Protein AF-A0A562DJB8-F1 (afdb_monomer_lite)

Radius of gyration: 18.97 Å; chains: 1; bounding box: 43×29×50 Å

Secondary structure (DSSP, 8-state):
---------HHHHHHHHHHHHHHHHHH--S-TTS--GGGSPPSSS---TTTTHHHHHHHHHHHHHHHHTHHHHHTT--HHHHHHHHHHHHHHHHHHHHHHHHHHHHH-

Organism: NCBI:txid935569

pLDDT: mean 84.83, std 12.09, range [33.09, 97.31]

Foldseek 3Di:
DDDPPQDDDPVLVVLLVVLVVLVCCLVCVPDPVDDDPLSDQDPPPDDGPSNCSVVSNVVSVVVCCVSPPVVCVVVPHDPVVSVVVVVVVVVVVVVVVVVVVVVVVVVD

InterPro domains:
  IPR012429 Heparan-alpha-glucosaminide N-acetyltransferase, catalytic domain [PF07786] (8-106)

Structure (mmCIF, N/CA/C/O backbone):
data_AF-A0A562DJB8-F1
#
_entry.id   AF-A0A562DJB8-F1
#
loop_
_atom_site.group_PDB
_atom_site.id
_atom_site.type_symbol
_atom_site.label_atom_id
_atom_site.label_alt_id
_atom_site.label_comp_id
_atom_site.label_asym_id
_atom_site.label_entity_id
_atom_site.label_seq_id
_atom_site.pdbx_PDB_ins_code
_atom_site.Cartn_x
_atom_site.Cartn_y
_atom_site.Cartn_z
_atom_site.occupancy
_atom_site.B_iso_or_equiv
_atom_site.auth_seq_id
_atom_site.auth_comp_id
_atom_site.auth_asym_id
_atom_site.auth_atom_id
_atom_site.pdbx_PDB_model_num
ATOM 1 N N . MET A 1 1 ? -19.046 18.947 24.603 1.00 36.34 1 MET A N 1
ATOM 2 C CA . MET A 1 1 ? -18.209 17.733 24.717 1.00 36.34 1 MET A CA 1
ATOM 3 C C . MET A 1 1 ? -17.640 17.446 23.338 1.00 36.34 1 MET A C 1
ATOM 5 O O . MET A 1 1 ? -18.402 17.118 22.441 1.00 36.34 1 MET A O 1
ATOM 9 N N . ALA A 1 2 ? -16.353 17.723 23.120 1.00 33.09 2 ALA A N 1
ATOM 10 C CA . ALA A 1 2 ? -15.732 17.562 21.810 1.00 33.09 2 ALA A CA 1
ATOM 11 C C . ALA A 1 2 ? -15.599 16.068 21.488 1.00 33.09 2 ALA A C 1
ATOM 13 O O . ALA A 1 2 ? -14.919 15.337 22.204 1.00 33.09 2 ALA A O 1
ATOM 14 N N . HIS A 1 3 ? -16.251 15.610 20.420 1.00 36.19 3 HIS A N 1
ATOM 15 C CA . HIS A 1 3 ? -15.925 14.324 19.820 1.00 36.19 3 HIS A CA 1
ATOM 16 C C . HIS A 1 3 ? -14.498 14.431 19.278 1.00 36.19 3 HIS A C 1
ATOM 18 O O . HIS A 1 3 ? -14.279 15.078 18.255 1.00 36.19 3 HIS A O 1
ATOM 24 N N . ALA A 1 4 ? -13.526 13.833 19.968 1.00 44.53 4 ALA A N 1
ATOM 25 C CA . ALA A 1 4 ? -12.189 13.639 19.423 1.00 44.53 4 ALA A CA 1
ATOM 26 C C . ALA A 1 4 ? -12.308 12.681 18.225 1.00 44.53 4 ALA A C 1
ATOM 28 O O . ALA A 1 4 ? -12.255 11.460 18.360 1.00 44.53 4 ALA A O 1
ATOM 29 N N . GLY A 1 5 ? -12.601 13.238 17.050 1.00 56.72 5 GLY A N 1
ATOM 30 C CA . GLY A 1 5 ? -12.656 12.497 15.800 1.00 56.72 5 GLY A CA 1
ATOM 31 C C . GLY A 1 5 ? -11.281 11.914 15.499 1.00 56.72 5 GLY A C 1
ATOM 32 O O . GLY A 1 5 ? -10.266 12.561 15.741 1.00 56.72 5 GLY A O 1
ATOM 33 N N . VAL A 1 6 ? -11.245 10.688 14.975 1.00 63.12 6 VAL A N 1
ATOM 34 C CA . VAL A 1 6 ? -9.995 10.034 14.569 1.00 63.12 6 VAL A CA 1
ATOM 35 C C . VAL A 1 6 ? -9.220 10.962 13.634 1.00 63.12 6 VAL A C 1
ATOM 37 O O . VAL A 1 6 ? -9.671 11.244 12.521 1.00 63.12 6 VAL A O 1
ATOM 40 N N . GLN A 1 7 ? -8.071 11.452 14.098 1.00 78.31 7 GLN A N 1
ATOM 41 C CA . GLN A 1 7 ? -7.241 12.374 13.340 1.00 78.31 7 GLN A CA 1
ATOM 42 C C . GLN A 1 7 ? -6.627 11.627 12.157 1.00 78.31 7 GLN A C 1
ATOM 44 O O . GLN A 1 7 ? -5.906 10.646 12.322 1.00 78.31 7 GLN A O 1
ATOM 49 N N . ARG A 1 8 ? -6.953 12.063 10.939 1.00 81.94 8 ARG A N 1
ATOM 50 C CA . ARG A 1 8 ? -6.393 11.484 9.717 1.00 81.94 8 ARG A CA 1
ATOM 51 C C . ARG A 1 8 ? -4.972 12.009 9.520 1.00 81.94 8 ARG A C 1
ATOM 53 O O . ARG A 1 8 ? -4.775 13.221 9.479 1.00 81.94 8 ARG A O 1
ATOM 60 N N . LEU A 1 9 ? -4.001 11.111 9.367 1.00 89.56 9 LEU A N 1
ATOM 61 C CA . LEU A 1 9 ? -2.617 11.485 9.083 1.00 89.56 9 LEU A CA 1
ATOM 62 C C . LEU A 1 9 ? -2.400 11.586 7.571 1.00 89.56 9 LEU A C 1
ATOM 64 O O . LEU A 1 9 ? -2.280 10.576 6.880 1.00 89.56 9 LEU A O 1
ATOM 68 N N . ALA A 1 10 ? -2.308 12.816 7.064 1.00 89.88 10 ALA A N 1
ATOM 69 C CA . ALA A 1 10 ? -2.091 13.074 5.640 1.00 89.88 10 ALA A CA 1
ATOM 70 C C . ALA A 1 10 ? -0.759 12.499 5.121 1.00 89.88 10 ALA A C 1
ATOM 72 O O . ALA A 1 10 ? -0.699 12.042 3.984 1.00 89.88 10 ALA A O 1
ATOM 73 N N . SER A 1 11 ? 0.287 12.466 5.954 1.00 91.06 11 SER A N 1
ATOM 74 C CA . SER A 1 11 ? 1.586 11.871 5.608 1.00 91.06 11 SER A CA 1
ATOM 75 C C . SER A 1 11 ? 1.487 10.368 5.331 1.00 91.06 11 SER A C 1
ATOM 77 O O . SER A 1 11 ? 2.077 9.878 4.372 1.00 91.06 11 SER A O 1
ATOM 79 N N . VAL A 1 12 ? 0.697 9.644 6.131 1.00 91.44 12 VAL A N 1
ATOM 80 C CA . VAL A 1 12 ? 0.454 8.202 5.964 1.00 91.44 12 VAL A CA 1
ATOM 81 C C . VAL A 1 12 ? -0.334 7.937 4.686 1.00 91.44 12 VAL A C 1
ATOM 83 O O . VAL A 1 12 ? 0.015 7.046 3.913 1.00 91.44 12 VAL A O 1
ATOM 86 N N . ASP A 1 13 ? -1.370 8.739 4.431 1.00 91.19 13 ASP A N 1
ATOM 87 C CA . ASP A 1 13 ? -2.157 8.635 3.202 1.00 91.19 13 ASP A CA 1
ATOM 88 C C . ASP A 1 13 ? -1.302 8.918 1.952 1.00 91.19 13 ASP A C 1
ATOM 90 O O . ASP A 1 13 ? -1.399 8.179 0.971 1.00 91.19 13 ASP A O 1
ATOM 94 N N . ALA A 1 14 ? -0.434 9.937 2.002 1.00 93.00 14 ALA A N 1
ATOM 95 C CA . ALA A 1 14 ? 0.477 10.288 0.913 1.00 93.00 14 ALA A CA 1
ATOM 96 C C . ALA A 1 14 ? 1.510 9.183 0.644 1.00 93.00 14 ALA A C 1
ATOM 98 O O . ALA A 1 14 ? 1.688 8.782 -0.504 1.00 93.00 14 ALA A O 1
ATOM 99 N N . LEU A 1 15 ? 2.141 8.639 1.691 1.00 92.94 15 LEU A N 1
ATOM 100 C CA . LEU A 1 15 ? 3.125 7.562 1.554 1.00 92.94 15 LEU A CA 1
ATOM 101 C C . LEU A 1 15 ? 2.493 6.271 1.012 1.00 92.94 15 LEU A C 1
ATOM 103 O O . LEU A 1 15 ? 3.087 5.597 0.169 1.00 92.94 15 LEU A O 1
ATOM 107 N N . ARG A 1 16 ? 1.264 5.945 1.437 1.00 91.56 16 ARG A N 1
ATOM 108 C CA . ARG A 1 16 ? 0.493 4.821 0.884 1.00 91.56 16 ARG A CA 1
ATOM 109 C C . ARG A 1 16 ? 0.178 5.030 -0.600 1.00 91.56 16 ARG A C 1
ATOM 111 O O . ARG A 1 16 ? 0.286 4.098 -1.388 1.00 91.56 16 ARG A O 1
ATOM 118 N N . GLY A 1 17 ? -0.213 6.243 -0.989 1.00 93.00 17 GLY A N 1
ATOM 119 C CA . GLY A 1 17 ? -0.452 6.581 -2.395 1.00 93.00 17 GLY A CA 1
ATOM 120 C C . GLY A 1 17 ? 0.817 6.463 -3.240 1.00 93.00 17 GLY A C 1
ATOM 121 O O . GLY A 1 17 ? 0.792 5.849 -4.304 1.00 93.00 17 GLY A O 1
ATOM 122 N N . LEU A 1 18 ? 1.938 6.983 -2.732 1.00 94.44 18 LEU A N 1
ATOM 123 C CA . LEU A 1 18 ? 3.236 6.928 -3.401 1.00 94.44 18 LEU A CA 1
ATOM 124 C C . LEU A 1 18 ? 3.720 5.488 -3.607 1.00 94.44 18 LEU A C 1
ATOM 126 O O . LEU A 1 18 ? 4.186 5.156 -4.691 1.00 94.44 18 LEU A O 1
ATOM 130 N N . THR A 1 19 ? 3.578 4.624 -2.600 1.00 93.12 19 THR A N 1
ATOM 131 C CA . THR A 1 19 ? 3.966 3.205 -2.707 1.00 93.12 19 THR A CA 1
ATOM 132 C C . THR A 1 19 ? 3.133 2.457 -3.745 1.00 93.12 19 THR A C 1
ATOM 134 O O . THR A 1 19 ? 3.695 1.701 -4.532 1.00 93.12 19 THR A O 1
ATOM 137 N N . VAL A 1 20 ? 1.822 2.709 -3.825 1.00 92.50 20 VAL A N 1
ATOM 138 C CA . VAL A 1 20 ? 0.970 2.129 -4.880 1.00 92.50 20 VAL A CA 1
ATOM 139 C C . VAL A 1 20 ? 1.349 2.665 -6.264 1.00 92.50 20 VAL A C 1
ATOM 141 O O . VAL A 1 20 ? 1.441 1.888 -7.211 1.00 92.50 20 VAL A O 1
ATOM 144 N N . ALA A 1 21 ? 1.614 3.967 -6.392 1.00 93.25 21 ALA A N 1
ATOM 145 C CA . ALA A 1 21 ? 2.051 4.561 -7.655 1.00 93.25 21 ALA A CA 1
ATOM 146 C C . ALA A 1 21 ? 3.399 3.987 -8.123 1.00 93.25 21 ALA A C 1
ATOM 148 O O . ALA A 1 21 ? 3.540 3.629 -9.290 1.00 93.25 21 ALA A O 1
ATOM 149 N N . ALA A 1 22 ? 4.359 3.829 -7.206 1.00 91.75 22 ALA A N 1
ATOM 150 C CA . ALA A 1 22 ? 5.637 3.184 -7.487 1.00 91.75 22 ALA A CA 1
ATOM 151 C C . ALA A 1 22 ? 5.445 1.723 -7.915 1.00 91.75 22 ALA A C 1
ATOM 153 O O . ALA A 1 22 ? 6.059 1.290 -8.884 1.00 91.75 22 ALA A O 1
ATOM 154 N N . MET A 1 23 ? 4.547 0.983 -7.255 1.00 92.12 23 MET A N 1
ATOM 155 C CA . MET A 1 23 ? 4.241 -0.403 -7.613 1.00 92.12 23 MET A CA 1
ATOM 156 C C . MET A 1 23 ? 3.668 -0.518 -9.030 1.00 92.12 23 MET A C 1
ATOM 158 O O . MET A 1 23 ? 4.072 -1.404 -9.777 1.00 92.12 23 MET A O 1
ATOM 162 N N . LEU A 1 24 ? 2.775 0.390 -9.429 1.00 90.81 24 LEU A N 1
ATOM 163 C CA . LEU A 1 24 ? 2.257 0.435 -10.799 1.00 90.81 24 LEU A CA 1
ATOM 164 C C . LEU A 1 24 ? 3.358 0.772 -11.814 1.00 90.81 24 LEU A C 1
ATOM 166 O O . LEU A 1 24 ? 3.430 0.126 -12.856 1.00 90.81 24 LEU A O 1
ATOM 170 N N . LEU A 1 25 ? 4.227 1.735 -11.490 1.00 89.00 25 LEU A N 1
ATOM 171 C CA . LEU A 1 25 ? 5.323 2.165 -12.360 1.00 89.00 25 LEU A CA 1
ATOM 172 C C . LEU A 1 25 ? 6.310 1.027 -12.659 1.00 89.00 25 LEU A C 1
ATOM 174 O O . LEU A 1 25 ? 6.692 0.844 -13.809 1.00 89.00 25 LEU A O 1
ATOM 178 N N . VAL A 1 26 ? 6.707 0.254 -11.643 1.00 87.50 26 VAL A N 1
ATOM 179 C CA . VAL A 1 26 ? 7.686 -0.835 -11.819 1.00 87.50 26 VAL A CA 1
ATOM 180 C C . VAL A 1 26 ? 7.084 -2.086 -12.465 1.00 87.50 26 VAL A C 1
ATOM 182 O O . VAL A 1 26 ? 7.798 -2.828 -13.127 1.00 87.50 26 VAL A O 1
ATOM 185 N N . ASN A 1 27 ? 5.777 -2.332 -12.299 1.00 86.94 27 ASN A N 1
ATOM 186 C CA . ASN A 1 27 ? 5.111 -3.502 -12.887 1.00 86.94 27 ASN A CA 1
ATOM 187 C C . ASN A 1 27 ? 4.670 -3.288 -14.338 1.00 86.94 27 ASN A C 1
ATOM 189 O O . ASN A 1 27 ? 4.397 -4.261 -15.039 1.00 86.94 27 ASN A O 1
ATOM 193 N N . ASN A 1 28 ? 4.555 -2.038 -14.788 1.00 84.75 28 ASN A N 1
ATOM 194 C CA . ASN A 1 28 ? 4.111 -1.734 -16.140 1.00 84.75 28 ASN A CA 1
ATOM 195 C C . ASN A 1 28 ? 5.003 -0.672 -16.800 1.00 84.75 28 ASN A C 1
ATOM 197 O O . ASN A 1 28 ? 4.575 0.471 -16.974 1.00 84.75 28 ASN A O 1
ATOM 201 N N . PRO A 1 29 ? 6.240 -1.037 -17.188 1.00 79.00 29 PRO A N 1
ATOM 202 C CA . PRO A 1 29 ? 7.173 -0.113 -17.831 1.00 79.00 29 PRO A CA 1
ATOM 203 C C . PRO A 1 29 ? 6.768 0.272 -19.268 1.00 79.00 29 PRO A C 1
ATOM 205 O O . PRO A 1 29 ? 7.442 1.086 -19.896 1.00 79.00 29 PRO A O 1
ATOM 208 N N . GLY A 1 30 ? 5.677 -0.288 -19.806 1.00 79.19 30 GLY A N 1
ATOM 209 C CA . GLY A 1 30 ? 5.225 -0.080 -21.182 1.00 79.19 30 GLY A CA 1
ATOM 210 C C . GLY A 1 30 ? 6.016 -0.921 -22.184 1.00 79.19 30 GLY A C 1
ATOM 211 O O . GLY A 1 30 ? 5.464 -1.863 -22.748 1.00 79.19 30 GLY A O 1
ATOM 212 N N . ASP A 1 31 ? 7.303 -0.612 -22.367 1.00 78.38 31 ASP A N 1
ATOM 213 C CA . ASP A 1 31 ? 8.225 -1.370 -23.223 1.00 78.38 31 ASP A CA 1
ATOM 214 C C . ASP A 1 31 ? 9.339 -2.017 -22.390 1.00 78.38 31 ASP A C 1
ATOM 216 O O . ASP A 1 31 ? 10.200 -1.340 -21.825 1.00 78.38 31 ASP A O 1
ATOM 220 N N . TRP A 1 32 ? 9.345 -3.350 -22.352 1.00 76.06 32 TRP A N 1
ATOM 221 C CA . TRP A 1 32 ? 10.370 -4.138 -21.666 1.00 76.06 32 TRP A CA 1
ATOM 222 C C . TRP A 1 32 ? 11.748 -4.062 -22.348 1.00 76.06 32 TRP A C 1
ATOM 224 O O . TRP A 1 32 ? 12.745 -4.430 -21.731 1.00 76.06 32 TRP A O 1
ATOM 234 N N . GLY A 1 33 ? 11.827 -3.563 -23.588 1.00 73.44 33 GLY A N 1
ATOM 235 C CA . GLY A 1 33 ? 13.080 -3.317 -24.306 1.00 73.44 33 GLY A CA 1
ATOM 236 C C . GLY A 1 33 ? 13.794 -2.013 -23.924 1.00 73.44 33 GLY A C 1
ATOM 237 O O . GLY A 1 33 ? 14.996 -1.900 -24.154 1.00 73.44 33 GLY A O 1
ATOM 238 N N . HIS A 1 34 ? 13.093 -1.050 -23.308 1.00 75.56 34 HIS A N 1
ATOM 239 C CA . HIS A 1 34 ? 13.623 0.276 -22.951 1.00 75.56 34 HIS A CA 1
ATOM 240 C C . HIS A 1 34 ? 13.291 0.667 -21.503 1.00 75.56 34 HIS A C 1
ATOM 242 O O . HIS A 1 34 ? 12.792 1.759 -21.224 1.00 75.56 34 HIS A O 1
ATOM 248 N N . VAL A 1 35 ? 13.581 -0.223 -20.553 1.00 78.75 35 VAL A N 1
ATOM 249 C CA . VAL A 1 35 ? 13.372 0.054 -19.126 1.00 78.75 35 VAL A CA 1
ATOM 250 C C . VAL A 1 35 ? 14.566 0.822 -18.554 1.00 78.75 35 VAL A C 1
ATOM 252 O O . VAL A 1 35 ? 15.721 0.442 -18.748 1.00 78.75 35 VAL A O 1
ATOM 255 N N . TYR A 1 36 ? 14.306 1.900 -17.811 1.00 76.06 36 TYR A N 1
ATOM 256 C CA . TYR A 1 36 ? 15.359 2.605 -17.081 1.00 76.06 36 TYR A CA 1
ATOM 257 C C . TYR A 1 36 ? 16.006 1.677 -16.045 1.00 76.06 36 TYR A C 1
ATOM 259 O O . TYR A 1 36 ? 15.304 1.044 -15.263 1.00 76.06 36 TYR A O 1
ATOM 267 N N . ALA A 1 37 ? 17.340 1.660 -15.977 1.00 75.69 37 ALA A N 1
ATOM 268 C CA . ALA A 1 37 ? 18.091 0.790 -15.066 1.00 75.69 37 ALA A CA 1
ATOM 269 C C . ALA A 1 37 ? 17.615 0.804 -13.590 1.00 75.69 37 ALA A C 1
ATOM 271 O O . ALA A 1 37 ? 17.558 -0.265 -12.992 1.00 75.69 37 ALA A O 1
ATOM 272 N N . PRO A 1 38 ? 17.202 1.942 -12.98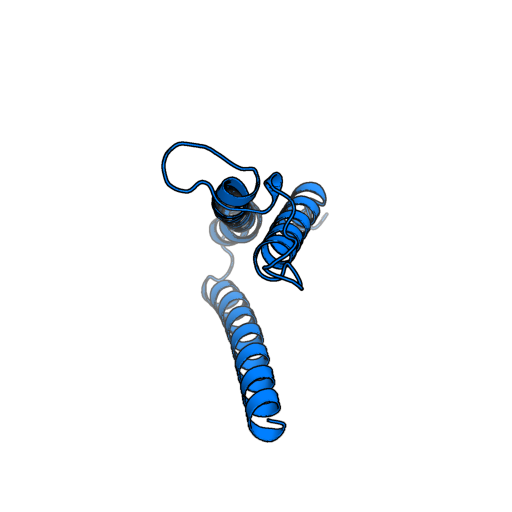3 1.00 76.94 38 PRO A N 1
ATOM 273 C CA . PRO A 1 38 ? 16.687 1.960 -11.608 1.00 76.94 38 PRO A CA 1
ATOM 274 C C . PRO A 1 38 ? 15.292 1.341 -11.426 1.00 76.94 38 PRO A C 1
ATOM 276 O O . PRO A 1 38 ? 14.866 1.178 -10.285 1.00 76.94 38 PRO A O 1
ATOM 279 N N . LEU A 1 39 ? 14.568 1.074 -12.521 1.00 78.62 39 LEU A N 1
ATOM 280 C CA . LEU A 1 39 ? 13.243 0.440 -12.550 1.00 78.62 39 LEU A CA 1
ATOM 281 C C . LEU A 1 39 ? 13.317 -1.079 -12.793 1.00 78.62 39 LEU A C 1
ATOM 283 O O . LEU A 1 39 ? 12.287 -1.749 -12.822 1.00 78.62 39 LEU A O 1
ATOM 287 N N . LEU A 1 40 ? 14.522 -1.620 -12.966 1.00 81.88 40 LEU A N 1
ATOM 288 C CA . LEU A 1 40 ? 14.764 -3.054 -13.054 1.00 81.88 40 LEU A CA 1
ATOM 289 C C . LEU A 1 40 ? 15.111 -3.603 -11.671 1.00 81.88 40 LEU A C 1
ATOM 291 O O . LEU A 1 40 ? 15.691 -2.896 -10.847 1.00 81.88 40 LEU A O 1
ATOM 295 N N . HIS A 1 41 ? 14.750 -4.861 -11.435 1.00 84.06 41 HIS A N 1
ATOM 296 C CA . HIS A 1 41 ? 15.121 -5.569 -10.212 1.00 84.06 41 HIS A CA 1
ATOM 297 C C . HIS A 1 41 ? 16.594 -5.976 -10.274 1.00 84.06 41 HIS A C 1
ATOM 299 O O . HIS A 1 41 ? 17.137 -6.200 -11.359 1.00 84.06 41 HIS A O 1
ATOM 305 N N . ALA A 1 42 ? 17.240 -6.092 -9.114 1.00 83.38 42 ALA A N 1
ATOM 306 C CA . ALA A 1 42 ? 18.569 -6.690 -9.054 1.00 83.38 42 ALA A CA 1
ATOM 307 C C . ALA A 1 42 ? 18.495 -8.189 -9.398 1.00 83.38 42 ALA A C 1
ATOM 309 O O . ALA A 1 42 ? 17.627 -8.895 -8.892 1.00 83.38 42 ALA A O 1
ATOM 310 N N . ASP A 1 43 ? 19.443 -8.697 -10.191 1.00 79.94 43 ASP A N 1
ATOM 311 C CA . ASP A 1 43 ? 19.458 -10.117 -10.582 1.00 79.94 43 ASP A CA 1
ATOM 312 C C . ASP A 1 43 ? 19.672 -11.066 -9.388 1.00 79.94 43 ASP A C 1
ATOM 314 O O . ASP A 1 43 ? 19.120 -12.164 -9.342 1.00 79.94 43 ASP A O 1
ATOM 318 N N . TRP A 1 44 ? 20.510 -10.662 -8.424 1.00 77.69 44 TRP A N 1
ATOM 319 C CA . TRP A 1 44 ? 20.811 -11.455 -7.222 1.00 77.69 44 TRP A CA 1
ATOM 320 C C . TRP A 1 44 ? 21.490 -10.627 -6.127 1.00 77.69 44 TRP A C 1
ATOM 322 O O . TRP A 1 44 ? 21.051 -10.593 -4.981 1.00 77.69 44 TRP A O 1
ATOM 332 N N . GLN A 1 45 ? 22.588 -9.956 -6.489 1.00 78.56 45 GLN A N 1
ATOM 333 C CA . GLN A 1 45 ? 23.415 -9.161 -5.581 1.00 78.56 45 GLN A CA 1
ATOM 334 C C . GLN A 1 45 ? 23.140 -7.687 -5.845 1.00 78.56 45 GLN A C 1
ATOM 336 O O . GLN A 1 45 ? 23.598 -7.133 -6.843 1.00 78.56 45 GLN A O 1
ATOM 341 N N . GLY A 1 46 ? 22.387 -7.043 -4.967 1.00 81.88 46 GLY A N 1
ATOM 342 C CA . GLY A 1 46 ? 22.092 -5.629 -5.118 1.00 81.88 46 GLY A CA 1
ATOM 343 C C . GLY A 1 46 ? 20.849 -5.221 -4.358 1.00 81.88 46 GLY A C 1
ATOM 344 O O . GLY A 1 46 ? 20.152 -6.041 -3.769 1.00 81.88 46 GLY A O 1
ATOM 345 N N . CYS A 1 47 ? 20.604 -3.922 -4.363 1.00 81.88 47 CYS A N 1
ATOM 346 C CA . CYS A 1 47 ? 19.364 -3.334 -3.900 1.00 81.88 47 CYS A CA 1
ATOM 347 C C . CYS A 1 47 ? 19.051 -2.196 -4.861 1.00 81.88 47 CYS A C 1
ATOM 349 O O . CYS A 1 47 ? 19.749 -1.179 -4.878 1.00 81.88 47 CYS A O 1
ATOM 351 N N . THR A 1 48 ? 18.053 -2.403 -5.710 1.00 86.00 48 THR A N 1
ATOM 352 C CA . THR A 1 48 ? 17.529 -1.352 -6.574 1.00 86.00 48 THR A CA 1
ATOM 353 C C . THR A 1 48 ? 16.367 -0.652 -5.872 1.00 86.00 48 THR A C 1
ATOM 355 O O . THR A 1 48 ? 15.732 -1.217 -4.976 1.00 86.00 48 THR A O 1
ATOM 358 N N . PRO A 1 49 ? 16.031 0.583 -6.271 1.00 83.69 49 PRO A N 1
ATOM 359 C CA . PRO A 1 49 ? 14.848 1.260 -5.752 1.00 83.69 49 PRO A CA 1
ATOM 360 C C . PRO A 1 49 ? 13.552 0.452 -5.927 1.00 83.69 49 PRO A C 1
ATOM 362 O O . PRO A 1 49 ? 12.637 0.604 -5.117 1.00 83.69 49 PRO A O 1
ATOM 365 N N . THR A 1 50 ? 13.468 -0.417 -6.942 1.00 86.56 50 THR A N 1
ATOM 366 C CA . THR A 1 50 ? 12.288 -1.268 -7.171 1.00 86.56 50 THR A CA 1
ATOM 367 C C . THR A 1 50 ? 12.104 -2.340 -6.109 1.00 86.56 50 THR A C 1
ATOM 369 O O . THR A 1 50 ? 10.982 -2.538 -5.638 1.00 86.56 50 THR A O 1
ATOM 372 N N . ASP A 1 51 ? 13.202 -2.929 -5.635 1.00 88.88 51 ASP A N 1
ATOM 373 C CA . ASP A 1 51 ? 13.192 -3.975 -4.610 1.00 88.88 51 ASP A CA 1
ATOM 374 C C . ASP A 1 51 ? 12.652 -3.451 -3.265 1.00 88.88 51 ASP A C 1
ATOM 376 O O . ASP A 1 51 ? 12.104 -4.202 -2.457 1.00 88.88 51 ASP A O 1
ATOM 380 N N . LEU A 1 52 ? 12.759 -2.137 -3.029 1.00 89.31 52 LEU A N 1
ATOM 381 C CA . LEU A 1 52 ? 12.288 -1.478 -1.809 1.00 89.31 52 LEU A CA 1
ATOM 382 C C . LEU A 1 52 ? 10.786 -1.168 -1.812 1.00 89.31 52 LEU A C 1
ATOM 384 O O . LEU A 1 52 ? 10.206 -0.975 -0.739 1.00 89.31 52 LEU A O 1
ATOM 388 N N . VAL A 1 53 ? 10.130 -1.142 -2.978 1.00 91.56 53 VAL A N 1
ATOM 389 C CA . VAL A 1 53 ? 8.703 -0.788 -3.092 1.00 91.56 53 VAL A CA 1
A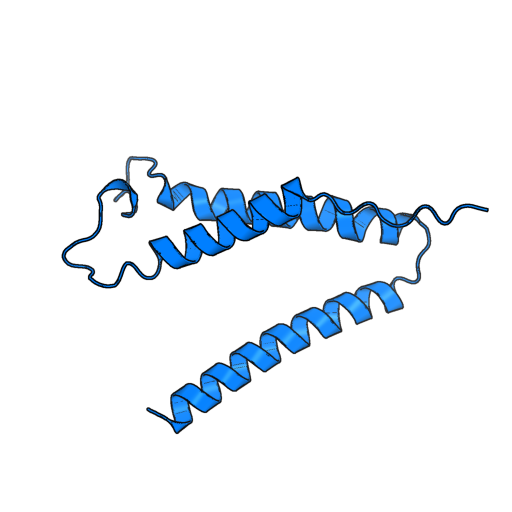TOM 390 C C . VAL A 1 53 ? 7.836 -1.721 -2.245 1.00 91.56 53 VAL A C 1
ATOM 392 O O . VAL A 1 53 ? 6.965 -1.258 -1.505 1.00 91.56 53 VAL A O 1
ATOM 395 N N . PHE A 1 54 ? 8.102 -3.027 -2.301 1.00 89.50 54 PHE A N 1
ATOM 396 C CA . PHE A 1 54 ? 7.345 -4.024 -1.547 1.00 89.50 54 PHE A CA 1
ATOM 397 C C . PHE A 1 54 ? 7.555 -3.927 -0.018 1.00 89.50 54 PHE A C 1
ATOM 399 O O . PHE A 1 54 ? 6.558 -3.838 0.707 1.00 89.50 54 PHE A O 1
ATOM 406 N N . PRO A 1 55 ? 8.794 -3.856 0.512 1.00 91.94 55 PRO A N 1
ATOM 407 C CA . PRO A 1 55 ? 9.037 -3.567 1.927 1.00 91.94 55 PRO A CA 1
ATOM 408 C C . PRO A 1 55 ? 8.353 -2.289 2.428 1.00 91.94 55 PRO A C 1
ATOM 410 O O . PRO A 1 55 ? 7.711 -2.308 3.482 1.00 91.94 55 PRO A O 1
ATOM 413 N N . PHE A 1 56 ? 8.427 -1.187 1.669 1.00 92.25 56 PHE A N 1
ATOM 414 C CA . PHE A 1 56 ? 7.746 0.058 2.034 1.00 92.25 56 PHE A CA 1
ATOM 415 C C . PHE A 1 56 ? 6.225 -0.104 2.056 1.00 92.25 56 PHE A C 1
ATOM 417 O O . PHE A 1 56 ? 5.569 0.421 2.959 1.00 92.25 56 PHE A O 1
ATOM 424 N N . PHE A 1 57 ? 5.663 -0.856 1.107 1.00 92.56 57 PHE A N 1
ATOM 425 C CA . PHE A 1 57 ? 4.240 -1.174 1.079 1.00 92.56 57 PHE A CA 1
ATOM 426 C C . PHE A 1 57 ? 3.797 -1.947 2.334 1.00 92.56 57 PHE A C 1
ATOM 428 O O . PHE A 1 57 ? 2.830 -1.554 2.990 1.00 92.56 57 PHE A O 1
ATOM 435 N N . LEU A 1 58 ? 4.520 -3.001 2.728 1.00 93.38 58 LEU A N 1
ATOM 436 C CA . LEU A 1 58 ? 4.198 -3.757 3.946 1.00 93.38 58 LEU A CA 1
ATOM 437 C C . LEU A 1 58 ? 4.290 -2.885 5.204 1.00 93.38 58 LEU A C 1
ATOM 439 O O . LEU A 1 58 ? 3.393 -2.927 6.052 1.00 93.38 58 LEU A O 1
ATOM 443 N N . ALA A 1 59 ? 5.331 -2.055 5.302 1.00 93.94 59 ALA A N 1
ATOM 444 C CA . ALA A 1 59 ? 5.510 -1.144 6.425 1.00 93.94 59 ALA A CA 1
ATOM 445 C C . ALA A 1 59 ? 4.345 -0.147 6.537 1.00 93.94 59 ALA A C 1
ATOM 447 O O . ALA A 1 59 ? 3.753 -0.004 7.610 1.00 93.94 59 ALA A O 1
ATOM 448 N N . ILE A 1 60 ? 3.959 0.511 5.436 1.00 93.94 60 ILE A N 1
ATOM 449 C CA . ILE A 1 60 ? 2.891 1.517 5.477 1.00 93.94 60 ILE A CA 1
ATOM 450 C C . ILE A 1 60 ? 1.512 0.897 5.717 1.00 93.94 60 ILE A C 1
ATOM 452 O O . ILE A 1 60 ? 0.688 1.501 6.407 1.00 93.94 60 ILE A O 1
ATOM 456 N N . VAL A 1 61 ? 1.254 -0.316 5.216 1.00 91.38 61 VAL A N 1
ATOM 457 C CA . VAL A 1 61 ? 0.028 -1.071 5.520 1.00 91.38 61 VAL A CA 1
ATOM 458 C C . VAL A 1 61 ? -0.033 -1.419 7.008 1.00 91.38 61 VAL A C 1
ATOM 460 O O . VAL A 1 61 ? -1.056 -1.158 7.643 1.00 91.38 61 VAL A O 1
ATOM 463 N N . GLY A 1 62 ? 1.061 -1.922 7.586 1.00 92.44 62 GLY A N 1
ATOM 464 C CA . GLY A 1 62 ? 1.148 -2.217 9.019 1.00 92.44 62 GLY A CA 1
ATOM 465 C C . GLY A 1 62 ? 0.884 -0.984 9.886 1.00 92.44 62 GLY A C 1
ATOM 466 O O . GLY A 1 62 ? 0.010 -1.010 10.754 1.00 92.44 62 GLY A O 1
ATOM 467 N N . VAL A 1 63 ? 1.554 0.134 9.587 1.00 92.19 63 VAL A N 1
ATOM 468 C CA . VAL A 1 63 ? 1.345 1.420 10.278 1.00 92.19 63 VAL A CA 1
ATOM 469 C C . VAL A 1 63 ? -0.094 1.920 10.108 1.00 92.19 63 VAL A C 1
ATOM 471 O O . VAL A 1 63 ? -0.708 2.384 11.066 1.00 92.19 63 VAL A O 1
ATOM 474 N N . SER A 1 64 ? -0.678 1.777 8.916 1.00 89.31 64 SER A N 1
ATOM 475 C CA . SER A 1 64 ? -2.064 2.184 8.643 1.00 89.31 64 SER A CA 1
ATOM 476 C C . SER A 1 64 ? -3.078 1.401 9.483 1.00 89.31 64 SER A C 1
ATOM 478 O O . SER A 1 64 ? -4.051 1.978 9.974 1.00 89.31 64 SER A O 1
ATOM 480 N N . ILE A 1 65 ? -2.860 0.095 9.667 1.00 88.81 65 ILE A N 1
ATOM 481 C CA . ILE A 1 65 ? -3.706 -0.752 10.517 1.00 88.81 65 ILE A CA 1
ATOM 482 C C . ILE A 1 65 ? -3.519 -0.370 11.987 1.00 88.81 65 ILE A C 1
ATOM 484 O O . ILE A 1 65 ? -4.513 -0.152 12.685 1.00 88.81 65 ILE A O 1
ATOM 488 N N . ALA A 1 66 ? -2.271 -0.223 12.440 1.00 89.56 66 ALA A N 1
ATOM 489 C CA . ALA A 1 66 ? -1.955 0.156 13.813 1.00 89.56 66 ALA A CA 1
ATOM 490 C C . ALA A 1 66 ? -2.591 1.500 14.199 1.00 89.56 66 ALA A C 1
ATOM 492 O O . ALA A 1 66 ? -3.202 1.606 15.251 1.00 89.56 66 ALA A O 1
ATOM 493 N N . LEU A 1 67 ? -2.538 2.510 13.328 1.00 87.31 67 LEU A N 1
ATOM 494 C CA . LEU A 1 67 ? -3.111 3.830 13.614 1.00 87.31 67 LEU A CA 1
ATOM 495 C C . LEU A 1 67 ? -4.633 3.897 13.393 1.00 87.31 67 LEU A C 1
ATOM 497 O O . LEU A 1 67 ? -5.324 4.678 14.043 1.00 87.31 67 LEU A O 1
ATOM 501 N N . GLY A 1 68 ? -5.177 3.111 12.459 1.00 82.50 68 GLY A N 1
ATOM 502 C CA . GLY A 1 68 ? -6.581 3.210 12.049 1.00 82.50 68 GLY A CA 1
ATOM 503 C C . GLY A 1 68 ? -7.545 2.259 12.764 1.00 82.50 68 GLY A C 1
ATOM 504 O O . GLY A 1 68 ? -8.726 2.600 12.921 1.00 82.50 68 GLY A O 1
ATOM 505 N N . VAL A 1 69 ? -7.062 1.073 13.149 1.00 81.75 69 VAL A N 1
ATOM 506 C CA . VAL A 1 69 ? -7.870 -0.059 13.636 1.00 81.75 69 VAL A CA 1
ATOM 507 C C . VAL A 1 69 ? -7.642 -0.318 15.124 1.00 81.75 69 VAL A C 1
ATOM 509 O O . VAL A 1 69 ? -8.623 -0.478 15.846 1.00 81.75 69 VAL A O 1
ATOM 512 N N . VAL A 1 70 ? -6.390 -0.309 15.598 1.00 83.12 70 VAL A N 1
ATOM 513 C CA . VAL A 1 70 ? -6.061 -0.658 16.996 1.00 83.12 70 VAL A CA 1
ATOM 514 C C . VAL A 1 70 ? -6.728 0.285 18.011 1.00 83.12 70 VAL A C 1
ATOM 516 O O . VAL A 1 70 ? -7.461 -0.224 18.856 1.00 83.12 70 VAL A O 1
ATOM 519 N N . PRO A 1 71 ? -6.662 1.629 17.879 1.00 83.06 71 PRO A N 1
ATOM 520 C CA . PRO A 1 71 ? -7.313 2.531 18.833 1.00 83.06 71 PRO A CA 1
ATOM 521 C C . PRO A 1 71 ? -8.833 2.352 18.893 1.00 83.06 71 PRO A C 1
ATOM 523 O O . PRO A 1 71 ? -9.449 2.528 19.938 1.00 83.06 71 PRO A O 1
ATOM 526 N N . ARG A 1 72 ? -9.463 1.986 17.767 1.00 78.44 72 ARG A N 1
ATOM 527 C CA . ARG A 1 72 ? -10.911 1.728 17.700 1.00 78.44 72 ARG A CA 1
ATOM 528 C C . ARG A 1 72 ? -11.299 0.414 18.370 1.00 78.44 72 ARG A C 1
ATOM 530 O O . ARG A 1 72 ? -12.398 0.323 18.908 1.00 78.44 72 ARG A O 1
ATOM 537 N N . ALA A 1 73 ? -10.428 -0.589 18.291 1.00 79.75 73 ALA A N 1
ATOM 538 C CA . ALA A 1 73 ? -10.623 -1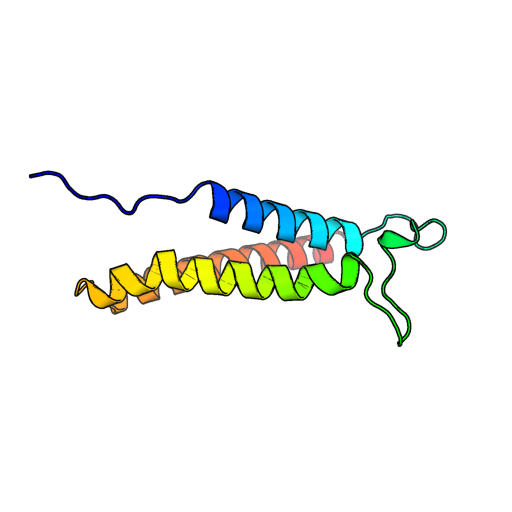.866 18.959 1.00 79.75 73 ALA A CA 1
ATOM 539 C C . ALA A 1 73 ? -10.429 -1.737 20.480 1.00 79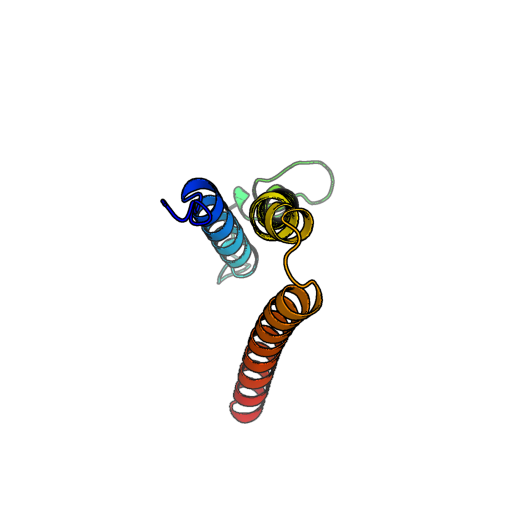.75 73 ALA A C 1
ATOM 541 O O . ALA A 1 73 ? -11.210 -2.304 21.236 1.00 79.75 73 ALA A O 1
ATOM 542 N N . GLU A 1 74 ? -9.441 -0.954 20.924 1.00 81.50 74 GLU A N 1
ATOM 543 C CA . GLU A 1 74 ? -9.150 -0.735 22.349 1.00 81.50 74 GLU A CA 1
ATOM 544 C C . GLU A 1 74 ? -10.137 0.220 23.035 1.00 81.50 74 GLU A C 1
ATOM 546 O O . GLU A 1 74 ? -10.420 0.059 24.218 1.00 81.50 74 GLU A O 1
ATOM 551 N N . ALA A 1 75 ? -10.740 1.163 22.303 1.00 80.75 75 ALA A N 1
ATOM 552 C CA . ALA A 1 75 ? -11.742 2.096 22.832 1.00 80.75 75 ALA A CA 1
ATOM 553 C C . ALA A 1 75 ? -13.107 1.452 23.183 1.00 80.75 75 ALA A C 1
ATOM 555 O O . ALA A 1 75 ? -14.093 2.165 23.364 1.00 80.75 75 ALA A O 1
ATOM 556 N N . GLY A 1 76 ? -13.198 0.118 23.246 1.00 72.81 76 GLY A N 1
ATOM 557 C CA . GLY A 1 76 ? -14.435 -0.605 23.565 1.00 72.81 76 GLY A CA 1
ATOM 558 C C . GLY A 1 76 ? -15.486 -0.573 22.451 1.00 72.81 76 GLY A C 1
ATOM 559 O O . GLY A 1 76 ? -16.663 -0.826 22.705 1.00 72.81 76 GLY A O 1
ATOM 560 N N . GLY A 1 77 ? -15.088 -0.243 21.218 1.00 69.19 77 GLY A N 1
ATOM 561 C CA . GLY A 1 77 ? -15.981 -0.270 20.064 1.00 69.19 77 GLY A CA 1
ATOM 562 C C . GLY A 1 77 ? -16.459 -1.689 19.753 1.00 69.19 77 GLY A C 1
ATOM 563 O O . GLY A 1 77 ? -15.701 -2.650 19.882 1.00 69.19 77 GLY A O 1
ATOM 564 N N . ASP A 1 78 ? -17.709 -1.826 19.304 1.00 83.81 78 ASP A N 1
ATOM 565 C CA . ASP A 1 78 ? -18.262 -3.123 18.914 1.00 83.81 78 ASP A CA 1
ATOM 566 C C . ASP A 1 78 ? -17.402 -3.766 17.808 1.00 83.81 78 ASP A C 1
ATOM 568 O O . ASP A 1 78 ? -17.347 -3.309 16.656 1.00 83.81 78 ASP A O 1
ATOM 572 N N . ARG A 1 79 ? -16.716 -4.855 18.171 1.00 82.06 79 ARG A N 1
ATOM 573 C CA . ARG A 1 79 ? -15.826 -5.608 17.284 1.00 82.06 79 ARG A CA 1
ATOM 574 C C . ARG A 1 79 ? -16.567 -6.116 16.049 1.00 82.06 79 ARG A C 1
ATOM 576 O O . ARG A 1 79 ? -15.962 -6.184 14.978 1.00 82.06 79 ARG A O 1
ATOM 583 N N . ALA A 1 80 ? -17.860 -6.429 16.163 1.00 85.81 80 ALA A N 1
ATOM 584 C CA . ALA A 1 80 ? -18.674 -6.862 15.034 1.00 85.81 80 ALA A CA 1
ATOM 585 C C . ALA A 1 80 ? -18.863 -5.733 14.011 1.00 85.81 80 ALA A C 1
ATOM 587 O O . ALA A 1 80 ? -18.743 -5.964 12.806 1.00 85.81 80 ALA A O 1
ATOM 588 N N . VAL A 1 81 ? -19.072 -4.496 14.472 1.00 87.12 81 VAL A N 1
ATOM 589 C CA . VAL A 1 81 ? -19.192 -3.316 13.599 1.00 87.12 81 VAL A CA 1
ATOM 590 C C . VAL A 1 81 ? -17.874 -3.039 12.874 1.00 87.12 81 VAL A C 1
ATOM 592 O O . VAL A 1 81 ? -17.876 -2.803 11.663 1.00 87.12 81 VAL A O 1
ATOM 595 N N . LEU A 1 82 ? -16.743 -3.129 13.579 1.00 86.06 82 LEU A N 1
ATOM 596 C CA . LEU A 1 82 ? -15.416 -2.964 12.980 1.00 86.06 82 LEU A CA 1
ATOM 597 C C . LEU A 1 82 ? -15.123 -4.050 11.931 1.00 86.06 82 LEU A C 1
ATOM 599 O O . LEU A 1 82 ? -14.719 -3.731 10.812 1.00 86.06 82 LEU A O 1
ATOM 603 N N . MET A 1 83 ? -15.377 -5.321 12.256 1.00 88.25 83 MET A N 1
ATOM 604 C CA . MET A 1 83 ? -15.198 -6.442 11.326 1.00 88.25 83 MET A CA 1
ATOM 605 C C . MET A 1 83 ? -16.112 -6.332 10.110 1.00 88.25 83 MET A C 1
ATOM 607 O O . MET A 1 83 ? -15.655 -6.533 8.987 1.00 88.25 83 MET A O 1
ATOM 611 N N . ARG A 1 84 ? -17.373 -5.927 10.297 1.00 92.19 84 ARG A N 1
ATOM 612 C CA . ARG A 1 84 ? -18.295 -5.666 9.188 1.00 92.19 84 ARG A CA 1
ATOM 613 C C . ARG A 1 84 ? -17.765 -4.563 8.275 1.00 92.19 84 ARG A C 1
ATOM 615 O O . ARG A 1 84 ? -17.815 -4.714 7.058 1.00 92.19 84 ARG A O 1
ATOM 622 N N . ALA A 1 85 ? -17.229 -3.477 8.830 1.00 88.88 85 ALA A N 1
ATOM 623 C CA . ALA A 1 85 ? -16.653 -2.397 8.034 1.00 88.88 85 ALA A CA 1
ATOM 624 C C . ALA A 1 85 ? -15.442 -2.865 7.204 1.00 88.88 85 ALA A C 1
ATOM 626 O O . ALA A 1 85 ? -15.331 -2.510 6.028 1.00 88.88 85 ALA A O 1
ATOM 627 N N . VAL A 1 86 ? -14.562 -3.685 7.789 1.00 90.44 86 VAL A N 1
ATOM 628 C CA . VAL A 1 86 ? -13.417 -4.28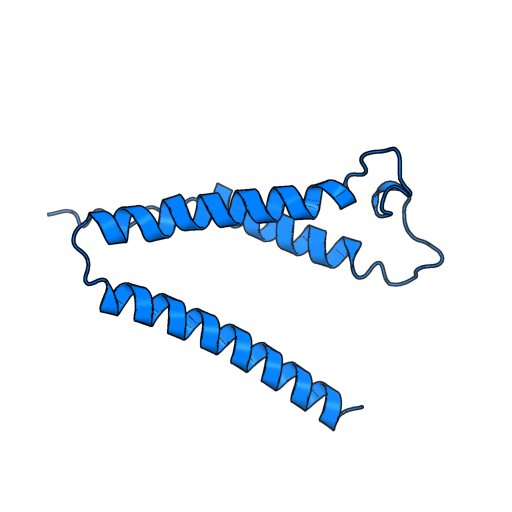8 7.084 1.00 90.44 86 VAL A CA 1
ATOM 629 C C . VAL A 1 86 ? -13.892 -5.255 5.995 1.00 90.44 86 VAL A C 1
ATOM 631 O O . VAL A 1 86 ? -13.457 -5.137 4.851 1.00 90.44 86 VAL A O 1
ATOM 634 N N . ALA A 1 87 ? -14.835 -6.145 6.310 1.00 94.62 87 ALA A N 1
ATOM 635 C CA . ALA A 1 87 ? -15.381 -7.122 5.370 1.00 94.62 87 ALA A CA 1
ATOM 636 C C . ALA A 1 87 ? -16.070 -6.454 4.172 1.00 94.62 87 ALA A C 1
ATOM 638 O O . ALA A 1 87 ? -15.822 -6.829 3.031 1.00 94.62 87 ALA A O 1
ATOM 639 N N . VAL A 1 88 ? -16.875 -5.410 4.403 1.00 95.69 88 VAL A N 1
ATOM 640 C CA . VAL A 1 88 ? -17.522 -4.646 3.323 1.00 95.69 88 VAL A CA 1
ATOM 641 C C . VAL A 1 88 ? -16.485 -3.981 2.416 1.00 95.69 88 VAL A C 1
ATOM 643 O O . VAL A 1 88 ? -16.668 -3.953 1.201 1.00 95.69 88 VAL A O 1
ATOM 646 N N . ARG A 1 89 ? -15.383 -3.457 2.970 1.00 92.62 89 ARG A N 1
ATOM 647 C CA . ARG A 1 89 ? -14.291 -2.891 2.159 1.00 92.62 89 ARG A CA 1
ATOM 648 C C . ARG A 1 89 ? -13.598 -3.961 1.321 1.00 92.62 89 ARG A C 1
ATOM 650 O O . ARG A 1 89 ? -13.431 -3.753 0.123 1.00 92.62 89 ARG A O 1
ATOM 657 N N . ALA A 1 90 ? -13.249 -5.094 1.925 1.00 94.12 90 ALA A N 1
ATOM 658 C CA . ALA A 1 90 ? -12.623 -6.209 1.221 1.00 94.12 90 ALA A CA 1
ATOM 659 C C . ALA A 1 90 ? -13.519 -6.726 0.086 1.00 94.12 90 ALA A C 1
ATOM 661 O O . ALA A 1 90 ? -13.070 -6.851 -1.049 1.00 94.12 90 ALA A O 1
ATOM 662 N N . LEU A 1 91 ? -14.809 -6.931 0.362 1.00 97.25 91 LEU A N 1
ATOM 663 C CA . LEU A 1 91 ? -15.767 -7.443 -0.613 1.00 97.25 91 LEU A CA 1
ATOM 664 C C . LEU A 1 91 ? -16.007 -6.465 -1.770 1.00 97.25 91 LEU A C 1
ATOM 666 O O . LEU A 1 91 ? -16.145 -6.897 -2.908 1.00 97.25 91 LEU A O 1
ATOM 670 N N . ARG A 1 92 ? -15.986 -5.149 -1.515 1.00 96.50 92 ARG A N 1
ATOM 671 C CA . ARG A 1 92 ? -16.027 -4.133 -2.582 1.00 96.50 92 ARG A CA 1
ATOM 672 C C . ARG A 1 92 ? -14.793 -4.188 -3.480 1.00 96.50 92 ARG A C 1
ATOM 674 O O . ARG A 1 92 ? -14.949 -4.113 -4.692 1.00 96.50 92 ARG A O 1
ATOM 681 N N . ILE A 1 93 ? -13.594 -4.325 -2.907 1.00 93.81 93 ILE A N 1
ATOM 682 C CA . ILE A 1 93 ? -12.344 -4.428 -3.680 1.00 93.81 93 ILE A CA 1
ATOM 683 C C . ILE A 1 93 ? -12.342 -5.711 -4.519 1.00 93.81 93 ILE A C 1
ATOM 685 O O . ILE A 1 93 ? -12.059 -5.656 -5.712 1.00 93.81 93 ILE A O 1
ATOM 689 N N . LEU A 1 94 ? -12.724 -6.845 -3.924 1.00 95.62 94 LEU A N 1
ATOM 690 C CA . LEU A 1 94 ? -12.849 -8.118 -4.637 1.00 95.62 94 LEU A CA 1
ATOM 691 C C . LEU A 1 94 ? -13.905 -8.047 -5.744 1.00 95.62 94 LEU A C 1
ATOM 693 O O . LEU A 1 94 ? -13.642 -8.474 -6.861 1.00 95.62 94 LEU A O 1
ATOM 697 N N . GLY A 1 95 ? -15.074 -7.470 -5.458 1.00 97.31 95 GLY A N 1
ATOM 698 C CA . GLY A 1 95 ? -16.145 -7.291 -6.435 1.00 97.31 95 GLY A CA 1
ATOM 699 C C . GLY A 1 95 ? -15.731 -6.401 -7.607 1.00 97.31 95 GLY A C 1
ATOM 700 O O . GLY A 1 95 ? -16.003 -6.748 -8.751 1.00 97.31 95 GLY A O 1
ATOM 701 N N . LEU A 1 96 ? -15.020 -5.299 -7.343 1.00 96.62 96 LEU A N 1
ATOM 702 C CA . LEU A 1 96 ? -14.436 -4.447 -8.385 1.00 96.62 96 LEU A CA 1
ATOM 703 C C . LEU A 1 96 ? -13.408 -5.210 -9.230 1.00 96.62 96 LEU A C 1
ATOM 705 O O . LEU A 1 96 ? -13.451 -5.120 -10.452 1.00 96.62 96 LEU A O 1
ATOM 709 N N . GLY A 1 97 ? -12.522 -5.985 -8.598 1.00 93.31 97 GLY A N 1
ATOM 710 C CA . GLY A 1 97 ? -11.538 -6.810 -9.304 1.00 93.31 97 GLY A CA 1
ATOM 711 C C . GLY A 1 97 ? -12.185 -7.877 -10.191 1.00 93.31 97 GLY A C 1
ATOM 712 O O . GLY A 1 97 ? -11.826 -8.007 -11.358 1.00 93.31 97 GLY A O 1
ATOM 713 N N . LEU A 1 98 ? -13.185 -8.592 -9.671 1.00 95.88 98 LEU A N 1
ATOM 714 C CA . LEU A 1 98 ? -13.956 -9.587 -10.422 1.00 95.88 98 LEU A CA 1
ATOM 715 C C . LEU A 1 98 ? -14.721 -8.953 -11.585 1.00 95.88 98 LEU A C 1
ATOM 717 O O . LEU A 1 98 ? -14.726 -9.502 -12.680 1.00 95.88 98 LEU A O 1
ATOM 721 N N . LEU A 1 99 ? -15.335 -7.789 -11.372 1.00 96.06 99 LEU A N 1
ATOM 722 C CA . LEU A 1 99 ? -16.048 -7.066 -12.421 1.00 96.06 99 LEU A CA 1
ATOM 723 C C . LEU A 1 99 ? -15.099 -6.622 -13.538 1.00 96.06 99 LEU A C 1
ATOM 725 O O . LEU A 1 99 ? -15.409 -6.831 -14.706 1.00 96.06 99 LEU A O 1
ATOM 729 N N . LEU A 1 100 ? -13.931 -6.068 -13.196 1.00 93.69 100 LEU A N 1
ATOM 730 C CA . LEU A 1 100 ? -12.902 -5.719 -14.180 1.00 93.69 100 LEU A CA 1
ATOM 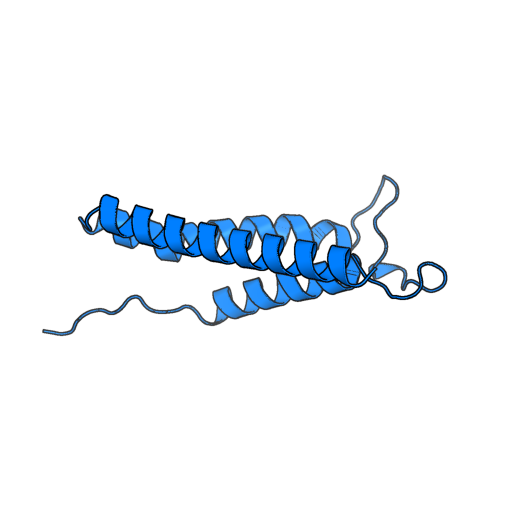731 C C . LEU A 1 100 ? -12.417 -6.953 -14.951 1.00 93.69 100 LEU A C 1
ATOM 733 O O . LEU A 1 100 ? -12.248 -6.880 -16.164 1.00 93.69 100 LEU A O 1
ATOM 737 N N . HIS A 1 101 ? -12.243 -8.089 -14.273 1.00 93.00 101 HIS A N 1
ATOM 738 C CA . HIS A 1 101 ? -11.841 -9.344 -14.906 1.00 93.00 101 HIS A CA 1
ATOM 739 C C . HIS A 1 101 ? -12.907 -9.887 -15.871 1.00 93.00 101 HIS A C 1
ATOM 741 O O . HIS A 1 101 ? -12.579 -10.274 -16.989 1.00 93.00 101 HIS A O 1
ATOM 747 N N . LEU A 1 102 ? -14.185 -9.868 -15.477 1.00 94.69 102 LEU A N 1
ATOM 748 C CA . LEU A 1 102 ? -15.299 -10.288 -16.333 1.00 94.69 102 LEU A CA 1
ATOM 749 C C . LEU A 1 102 ? -15.466 -9.374 -17.548 1.00 94.69 102 LEU A C 1
ATOM 751 O O . LEU A 1 102 ? -15.703 -9.864 -18.645 1.00 94.69 102 LEU A O 1
ATOM 755 N N . LEU A 1 103 ? -15.322 -8.058 -17.367 1.00 95.06 103 LEU A N 1
ATOM 756 C CA . LEU A 1 103 ? -15.346 -7.107 -18.478 1.00 95.06 103 LEU A CA 1
ATOM 757 C C . LEU A 1 103 ? -14.182 -7.339 -19.440 1.00 95.06 103 LEU A C 1
ATOM 759 O O . LEU A 1 103 ? -14.393 -7.329 -20.648 1.00 95.06 103 LEU A O 1
ATOM 763 N N . ALA A 1 104 ? -12.975 -7.568 -18.914 1.00 92.19 104 ALA A N 1
ATOM 764 C CA . ALA A 1 104 ? -11.816 -7.885 -19.737 1.00 92.19 104 ALA A CA 1
ATOM 765 C C . ALA A 1 104 ? -12.041 -9.175 -20.536 1.00 92.19 104 ALA A C 1
ATOM 767 O O . ALA A 1 104 ? -11.783 -9.180 -21.730 1.00 92.19 104 ALA A O 1
ATOM 768 N N . TRP A 1 105 ? -12.581 -10.229 -19.914 1.00 90.94 105 TRP A N 1
ATOM 769 C CA . TRP A 1 105 ? -12.894 -11.487 -20.601 1.00 90.94 105 TRP A CA 1
ATOM 770 C C . TRP A 1 105 ? -14.047 -11.366 -21.607 1.00 90.94 105 TRP A C 1
ATOM 772 O O . TRP A 1 105 ? -14.067 -12.058 -22.612 1.00 90.94 105 TRP A O 1
ATOM 782 N N . TRP A 1 106 ? -15.024 -10.495 -21.364 1.00 90.38 106 TRP A N 1
ATOM 783 C CA . TRP A 1 106 ? -16.097 -10.258 -22.331 1.00 90.38 106 TRP A CA 1
ATOM 784 C C . TRP A 1 106 ? -15.617 -9.474 -23.562 1.00 90.38 106 TRP A C 1
ATOM 786 O O . TRP A 1 106 ? -16.202 -9.589 -24.638 1.00 90.38 106 TRP A O 1
ATOM 796 N N . TRP A 1 107 ? -14.596 -8.632 -23.391 1.00 78.69 107 TRP A N 1
ATOM 797 C CA . TRP A 1 107 ? -14.110 -7.717 -24.424 1.00 78.69 107 TRP A CA 1
ATOM 798 C C . TRP A 1 107 ? -12.905 -8.247 -25.224 1.00 78.69 107 TRP A C 1
ATOM 800 O O . TRP A 1 107 ? -12.708 -7.800 -26.354 1.00 78.69 107 TRP A O 1
ATOM 810 N N . LEU A 1 108 ? -12.110 -9.166 -24.661 1.00 64.50 108 LEU A N 1
ATOM 811 C CA . LEU A 1 108 ? -11.023 -9.900 -25.335 1.00 64.50 108 LEU A CA 1
ATOM 812 C C . LEU A 1 108 ? -11.480 -11.287 -25.793 1.00 64.50 108 LEU A C 1
ATOM 814 O O . LEU A 1 108 ? -11.135 -11.650 -26.938 1.00 64.50 108 LEU A O 1
#

Sequence (108 aa):
MAHAGVQRLASVDALRGLTVAAMLLVNNPGDWGHVYAPLLHADWQGCTPTDLVFPFFLAIVGVSIALGVVPRAEAGGDRAVLMRAVAVRALRILGLGLLLHLLAWWWL